Protein AF-A0ABD0QU43-F1 (afdb_monomer_lite)

Organism: Cirrhinus mrigala (NCBI:txid683832)

Structure (mmCIF, N/CA/C/O backbone):
data_AF-A0ABD0QU43-F1
#
_entry.id   AF-A0ABD0QU43-F1
#
loop_
_atom_site.group_PDB
_atom_site.id
_atom_site.type_symbol
_atom_site.label_atom_id
_atom_site.label_alt_id
_atom_site.label_comp_id
_atom_site.label_asym_id
_atom_site.label_entity_id
_atom_site.label_seq_id
_atom_site.pdbx_PDB_ins_code
_atom_site.Cartn_x
_atom_site.Cartn_y
_atom_site.Cartn_z
_atom_site.occupancy
_atom_site.B_iso_or_equiv
_atom_site.auth_seq_id
_atom_site.auth_comp_id
_atom_site.auth_asym_id
_atom_site.auth_atom_id
_atom_site.pdbx_PDB_model_num
ATOM 1 N N . ALA A 1 1 ? 4.589 1.533 25.088 1.00 52.41 1 ALA A N 1
ATOM 2 C CA . ALA A 1 1 ? 3.912 0.408 25.782 1.00 52.41 1 ALA A CA 1
ATOM 3 C C . ALA A 1 1 ? 2.382 0.558 25.813 1.00 52.41 1 ALA A C 1
ATOM 5 O O . ALA A 1 1 ? 1.705 -0.361 25.374 1.00 52.41 1 ALA A O 1
ATOM 6 N N . LEU A 1 2 ? 1.832 1.706 26.246 1.00 56.59 2 LEU A N 1
ATOM 7 C CA . LEU A 1 2 ? 0.377 1.936 26.356 1.00 56.59 2 LEU A CA 1
ATOM 8 C C . LEU A 1 2 ? -0.381 1.777 25.020 1.00 56.59 2 LEU A C 1
ATOM 10 O O . LEU A 1 2 ? -1.366 1.049 24.955 1.00 56.59 2 LEU A O 1
ATOM 14 N N . PHE A 1 3 ? 0.142 2.362 23.934 1.00 60.62 3 PHE A N 1
ATOM 15 C CA . PHE A 1 3 ? -0.444 2.233 22.593 1.00 60.62 3 PHE A CA 1
ATOM 16 C C . PHE A 1 3 ? -0.511 0.780 22.106 1.00 60.62 3 PHE A C 1
ATOM 18 O O . PHE A 1 3 ? -1.534 0.362 21.586 1.00 60.62 3 PHE A O 1
ATOM 25 N N . GLY A 1 4 ? 0.527 -0.033 22.326 1.00 60.28 4 GLY A N 1
ATOM 26 C CA . GLY A 1 4 ? 0.509 -1.445 21.922 1.00 60.28 4 GLY A CA 1
ATOM 27 C C . GLY A 1 4 ? -0.577 -2.261 22.636 1.00 60.28 4 GLY A C 1
ATOM 28 O O . GLY A 1 4 ? -1.244 -3.082 22.008 1.00 60.28 4 GLY A O 1
ATOM 29 N N . CYS A 1 5 ? -0.800 -2.001 23.929 1.00 63.34 5 CYS A N 1
ATOM 30 C CA . CYS A 1 5 ? -1.821 -2.689 24.724 1.00 63.34 5 CYS A CA 1
ATOM 31 C C . CYS A 1 5 ? -3.254 -2.277 24.357 1.00 63.34 5 CYS A C 1
ATOM 33 O O . CYS A 1 5 ? -4.158 -3.098 24.474 1.00 63.34 5 CYS A O 1
ATOM 35 N N . VAL A 1 6 ? -3.456 -1.038 23.900 1.00 75.75 6 VAL A N 1
ATOM 36 C CA . VAL A 1 6 ? -4.772 -0.500 23.513 1.00 75.75 6 VAL A CA 1
ATOM 37 C C . VAL A 1 6 ? -5.094 -0.791 22.045 1.00 75.75 6 VAL A C 1
ATOM 39 O O . VAL A 1 6 ? -6.196 -1.224 21.719 1.00 75.75 6 VAL A O 1
ATOM 42 N N . LEU A 1 7 ? -4.121 -0.634 21.147 1.00 74.75 7 LEU A N 1
ATOM 43 C CA . LEU A 1 7 ? -4.324 -0.829 19.711 1.00 74.75 7 LEU A CA 1
ATOM 44 C C . LEU A 1 7 ? -4.526 -2.296 19.343 1.00 74.75 7 LEU A C 1
ATOM 46 O O . LEU A 1 7 ? -5.283 -2.597 18.428 1.00 74.75 7 LEU A O 1
ATOM 50 N N . LYS A 1 8 ? -3.883 -3.232 20.048 1.00 75.81 8 LYS A N 1
ATOM 51 C CA . LYS A 1 8 ? -4.029 -4.662 19.754 1.00 75.81 8 LYS A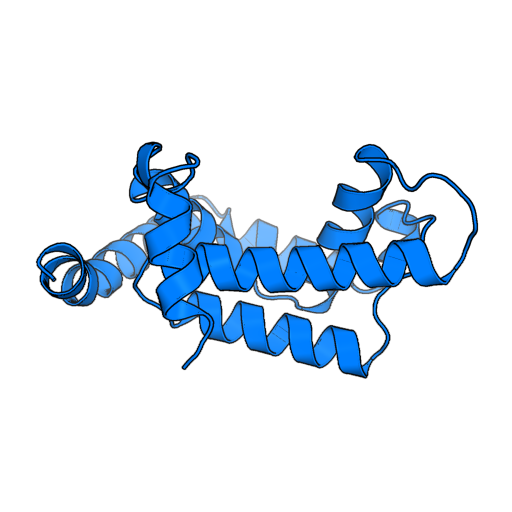 CA 1
ATOM 52 C C . LYS A 1 8 ? -5.484 -5.163 19.873 1.00 75.81 8 LYS A C 1
ATOM 54 O O . LYS A 1 8 ? -5.929 -5.807 18.923 1.00 75.81 8 LYS A O 1
ATOM 59 N N . PRO A 1 9 ? -6.240 -4.888 20.957 1.00 80.38 9 PRO A N 1
ATOM 60 C CA . PRO A 1 9 ? -7.658 -5.247 21.027 1.00 80.38 9 PRO A CA 1
ATOM 61 C C . PRO A 1 9 ? -8.544 -4.376 20.123 1.00 80.38 9 PRO A C 1
ATOM 63 O O . PRO A 1 9 ? -9.457 -4.907 19.494 1.00 80.38 9 PRO A O 1
ATOM 66 N N . LEU A 1 10 ? -8.263 -3.072 19.997 1.00 83.50 10 LEU A N 1
ATOM 67 C CA . LEU A 1 10 ? -9.082 -2.169 19.176 1.00 83.50 10 LEU A CA 1
ATOM 68 C C . LEU A 1 10 ? -8.953 -2.426 17.676 1.00 83.50 10 LEU A C 1
ATOM 70 O O . LEU A 1 10 ? -9.931 -2.252 16.953 1.00 83.50 10 LEU A O 1
ATOM 74 N N . LYS A 1 11 ? -7.790 -2.883 17.197 1.00 84.38 11 LYS A N 1
ATOM 75 C CA . LYS A 1 11 ? -7.554 -3.140 15.772 1.00 84.38 11 LYS A CA 1
ATOM 76 C C . LYS A 1 11 ? -8.629 -4.041 15.176 1.00 84.38 11 LYS A C 1
ATOM 78 O O . LYS A 1 11 ? -9.098 -3.760 14.082 1.00 84.38 11 LYS A O 1
ATOM 83 N N . ILE A 1 12 ? -9.010 -5.112 15.873 1.00 86.81 12 ILE A N 1
ATOM 84 C CA . ILE A 1 12 ? -9.999 -6.066 15.354 1.00 86.81 12 ILE A CA 1
ATOM 85 C C . ILE A 1 12 ? -11.341 -5.365 15.131 1.00 86.81 12 ILE A C 1
ATOM 87 O O . ILE A 1 12 ? -11.937 -5.520 14.068 1.00 86.81 12 ILE A O 1
ATOM 91 N N . GLN A 1 13 ? -11.787 -4.561 16.098 1.00 89.25 13 GLN A N 1
ATOM 92 C CA . GLN A 1 13 ? -13.052 -3.835 15.991 1.00 89.25 13 GLN A CA 1
ATOM 93 C C . GLN A 1 13 ? -12.993 -2.742 14.923 1.00 89.25 13 GLN A C 1
ATOM 95 O O . GLN A 1 13 ? -13.902 -2.646 14.106 1.00 89.25 13 GLN A O 1
ATOM 100 N N . LEU A 1 14 ? -11.907 -1.965 14.875 1.00 89.56 14 LEU A N 1
ATOM 101 C CA . LEU A 1 14 ? -11.694 -0.955 13.836 1.00 89.56 14 LEU A CA 1
ATOM 102 C C . LEU A 1 14 ? -11.704 -1.588 12.444 1.00 89.56 14 LEU A C 1
ATOM 104 O O . LEU A 1 14 ? -12.396 -1.110 11.553 1.00 89.56 14 LEU A O 1
ATOM 108 N N . GLN A 1 15 ? -11.006 -2.710 12.273 1.00 90.12 15 GLN A N 1
ATOM 109 C CA . GLN A 1 15 ? -10.953 -3.432 11.010 1.00 90.12 15 GLN A CA 1
ATOM 110 C C . GLN A 1 15 ? -12.331 -3.966 10.601 1.00 90.12 15 GLN A C 1
ATOM 112 O O . GLN A 1 15 ? -12.702 -3.841 9.439 1.00 90.12 15 GLN A O 1
ATOM 117 N N . GLN A 1 16 ? -13.110 -4.529 11.528 1.00 91.81 16 GLN A N 1
ATOM 118 C CA . GLN A 1 16 ? -14.481 -4.975 11.247 1.00 91.81 16 GLN A CA 1
ATOM 119 C C . GLN A 1 16 ? -15.382 -3.813 10.817 1.00 91.81 16 GLN A C 1
ATOM 121 O O . GLN A 1 16 ? -16.113 -3.940 9.835 1.00 91.81 16 GLN A O 1
ATOM 126 N N . THR A 1 17 ? -15.295 -2.679 11.512 1.00 93.75 17 THR A N 1
ATOM 127 C CA . THR A 1 17 ? -16.051 -1.469 11.176 1.00 93.75 17 THR A CA 1
ATOM 128 C C . THR A 1 17 ? -15.670 -0.947 9.794 1.00 93.75 17 THR A C 1
ATOM 130 O O . THR A 1 17 ? -16.555 -0.747 8.966 1.00 93.75 17 THR A O 1
ATOM 133 N N . LEU A 1 18 ? -14.373 -0.802 9.502 1.00 94.12 18 LEU A N 1
ATOM 134 C CA . LEU A 1 18 ? -13.885 -0.351 8.195 1.00 94.12 18 LEU A CA 1
ATOM 135 C C . LEU A 1 18 ? -14.305 -1.308 7.071 1.00 94.12 18 LEU A C 1
ATOM 137 O O . LEU A 1 18 ? -14.811 -0.864 6.045 1.00 94.12 18 LEU A O 1
ATOM 141 N N . ILE A 1 19 ? -14.190 -2.627 7.272 1.00 95.31 19 ILE A N 1
ATOM 142 C CA . ILE A 1 19 ? -14.679 -3.616 6.297 1.00 95.31 19 ILE A CA 1
ATOM 143 C C . ILE A 1 19 ? -16.176 -3.422 6.046 1.00 95.31 19 ILE A C 1
ATOM 145 O O . ILE A 1 19 ? -16.596 -3.412 4.891 1.00 95.31 19 ILE A O 1
ATOM 149 N N . SER A 1 20 ? -16.982 -3.268 7.098 1.00 96.56 20 SER A N 1
ATOM 150 C CA . SER A 1 20 ? -18.431 -3.092 6.961 1.00 96.56 20 SER A CA 1
ATOM 151 C C . SER A 1 20 ? -18.776 -1.822 6.185 1.00 96.56 20 SER A C 1
ATOM 153 O O . SER A 1 20 ? -19.590 -1.882 5.265 1.00 96.56 20 SER A O 1
ATOM 155 N N . LEU A 1 21 ? -18.143 -0.695 6.524 1.00 96.31 21 LEU A N 1
ATOM 156 C CA . LEU A 1 21 ? -18.349 0.588 5.850 1.00 96.31 21 LEU A CA 1
ATOM 157 C C . LEU A 1 21 ? -17.974 0.496 4.367 1.00 96.31 21 LEU A C 1
ATOM 159 O O . LEU A 1 21 ? -18.792 0.831 3.511 1.00 96.31 21 LEU A O 1
ATOM 163 N N . HIS A 1 22 ? -16.795 -0.051 4.057 1.00 96.69 22 HIS A N 1
ATOM 164 C CA . HIS A 1 22 ? -16.304 -0.116 2.677 1.00 96.69 22 HIS A CA 1
ATOM 165 C C . HIS A 1 22 ? -16.921 -1.227 1.823 1.00 96.69 22 HIS A C 1
ATOM 167 O O . HIS A 1 22 ? -16.813 -1.237 0.594 1.00 96.69 22 HIS A O 1
ATOM 173 N N . THR A 1 23 ? -17.565 -2.197 2.468 1.00 95.81 23 THR A N 1
ATOM 174 C CA . THR A 1 23 ? -18.427 -3.158 1.775 1.00 95.81 23 THR A CA 1
ATOM 175 C C . THR A 1 23 ? -19.763 -2.504 1.433 1.00 95.81 23 THR A C 1
ATOM 177 O O . THR A 1 23 ? -20.273 -2.704 0.335 1.00 95.81 23 THR A O 1
ATOM 180 N N . GLN A 1 24 ? -20.316 -1.693 2.341 1.00 97.38 24 GLN A N 1
ATOM 181 C CA . GLN A 1 24 ? -21.593 -1.009 2.140 1.00 97.38 24 GLN A CA 1
ATOM 182 C C . GLN A 1 24 ? -21.518 0.092 1.073 1.00 97.38 24 GLN A C 1
ATOM 184 O O . GLN A 1 24 ? -22.438 0.215 0.267 1.00 97.38 24 GLN A O 1
ATOM 189 N N . ASP A 1 25 ? -20.443 0.882 1.046 1.00 96.81 25 ASP A N 1
ATOM 190 C CA . ASP A 1 25 ? -20.243 1.951 0.053 1.00 96.81 25 ASP A CA 1
ATOM 191 C C . ASP A 1 25 ? -19.701 1.436 -1.307 1.00 96.81 25 ASP A C 1
ATOM 193 O O . ASP A 1 25 ? -19.627 2.177 -2.296 1.00 96.81 25 ASP A O 1
ATOM 197 N N . GLY A 1 26 ? -19.327 0.152 -1.365 1.00 97.06 26 GLY A N 1
ATOM 198 C CA . GLY A 1 26 ? -18.764 -0.525 -2.531 1.00 97.06 26 GLY A CA 1
ATOM 199 C C . GLY A 1 26 ? -17.304 -0.177 -2.848 1.00 97.06 26 GLY A C 1
ATOM 200 O O . GLY A 1 26 ? -16.786 -0.642 -3.865 1.00 97.06 26 GLY A O 1
ATOM 201 N N . SER A 1 27 ? -16.619 0.615 -2.026 1.00 96.62 27 SER A N 1
ATOM 202 C CA . SER A 1 27 ? -15.222 1.021 -2.220 1.00 96.62 27 SER A CA 1
ATOM 203 C C . SER A 1 27 ? -14.279 -0.179 -2.208 1.00 96.62 27 SER A C 1
ATOM 205 O O . SER A 1 27 ? -13.410 -0.282 -3.076 1.00 96.62 27 SER A O 1
ATOM 207 N N . LEU A 1 28 ? -14.493 -1.138 -1.297 1.00 96.25 28 LEU A N 1
ATOM 208 C CA . LEU A 1 28 ? -13.669 -2.349 -1.211 1.00 96.25 28 LEU A CA 1
ATOM 209 C C . LEU A 1 28 ? -13.824 -3.239 -2.456 1.00 96.25 28 LEU A C 1
ATOM 211 O O . LEU A 1 28 ? -12.849 -3.816 -2.941 1.00 96.25 28 LEU A O 1
ATOM 215 N N . GLN A 1 29 ? -15.036 -3.319 -3.007 1.00 97.12 29 GLN A N 1
ATOM 216 C CA . GLN A 1 29 ? -15.290 -4.054 -4.246 1.00 97.12 29 GLN A CA 1
ATOM 217 C C . GLN A 1 29 ? -14.629 -3.352 -5.438 1.00 97.12 29 GLN A C 1
ATOM 219 O O . GLN A 1 29 ? -13.872 -3.977 -6.175 1.00 97.12 29 GLN A O 1
ATOM 224 N N . LYS A 1 30 ? -14.817 -2.033 -5.570 1.00 97.81 30 LYS A N 1
ATOM 225 C CA . LYS A 1 30 ? -14.216 -1.230 -6.648 1.00 97.81 30 LYS A CA 1
ATOM 226 C C . LYS A 1 30 ? -12.696 -1.349 -6.683 1.00 97.81 30 LYS A C 1
ATOM 228 O O . LYS A 1 30 ? -12.135 -1.513 -7.765 1.00 97.81 30 LYS A O 1
ATOM 233 N N . ILE A 1 31 ? -12.023 -1.273 -5.531 1.00 96.38 31 ILE A N 1
ATOM 234 C CA . ILE A 1 31 ? -10.561 -1.411 -5.486 1.00 96.38 31 ILE A CA 1
ATOM 235 C C . ILE A 1 31 ? -10.124 -2.843 -5.816 1.00 96.38 31 ILE A C 1
ATOM 237 O O . ILE A 1 31 ? -9.143 -3.019 -6.531 1.00 96.38 31 ILE A O 1
ATOM 241 N N . THR A 1 32 ? -10.876 -3.858 -5.381 1.00 97.44 32 THR A N 1
ATOM 242 C CA . THR A 1 32 ? -10.612 -5.263 -5.734 1.00 97.44 32 THR A CA 1
ATOM 243 C C . THR A 1 32 ? -10.699 -5.482 -7.245 1.00 97.44 32 THR A C 1
ATOM 245 O O . THR A 1 32 ? -9.768 -6.021 -7.844 1.00 97.44 32 THR A O 1
ATOM 248 N N . ASP A 1 33 ? -11.770 -4.997 -7.873 1.00 97.50 33 ASP A N 1
ATOM 249 C CA . ASP A 1 33 ? -11.981 -5.123 -9.317 1.00 97.50 33 ASP A CA 1
ATOM 250 C C . ASP A 1 33 ? -10.939 -4.331 -10.108 1.00 97.50 33 ASP A C 1
ATOM 252 O O . ASP A 1 33 ? -10.408 -4.820 -11.103 1.00 97.50 33 ASP A O 1
ATOM 256 N N . SER A 1 34 ? -10.590 -3.131 -9.638 1.00 95.50 34 SER A N 1
ATOM 257 C CA . SER A 1 34 ? -9.577 -2.286 -10.278 1.00 95.50 34 SER A CA 1
ATOM 258 C C . SER A 1 34 ? -8.192 -2.929 -10.231 1.00 95.50 34 SER A C 1
ATOM 260 O O . SER A 1 34 ? -7.508 -2.970 -11.252 1.00 95.50 34 SER A O 1
ATOM 262 N N . LEU A 1 35 ? -7.778 -3.469 -9.079 1.00 96.69 35 LEU A N 1
ATOM 263 C CA . LEU A 1 35 ? -6.483 -4.142 -8.946 1.00 96.69 35 LEU A CA 1
ATOM 264 C C . LEU A 1 35 ? -6.393 -5.359 -9.869 1.00 96.69 35 LEU A C 1
ATOM 266 O O . LEU A 1 35 ? -5.383 -5.510 -10.549 1.00 96.69 35 LEU A O 1
ATOM 270 N N . LEU A 1 36 ? -7.449 -6.176 -9.942 1.00 96.38 36 LEU A N 1
ATOM 271 C CA . LEU A 1 36 ? -7.525 -7.325 -10.850 1.00 96.38 36 LEU A CA 1
ATOM 272 C C . LEU A 1 36 ? -7.492 -6.901 -12.323 1.00 96.38 36 LEU A C 1
ATOM 274 O O . LEU A 1 36 ? -6.704 -7.431 -13.105 1.00 96.38 36 LEU A O 1
ATOM 278 N N . ALA A 1 37 ? -8.312 -5.922 -12.706 1.00 95.56 37 ALA A N 1
ATOM 279 C CA . ALA A 1 37 ? -8.425 -5.480 -14.092 1.00 95.56 37 ALA A CA 1
ATOM 280 C C . ALA A 1 37 ? -7.122 -4.874 -14.629 1.00 95.56 37 ALA A C 1
ATOM 282 O O . ALA A 1 37 ? -6.863 -4.968 -15.829 1.00 95.56 37 ALA A O 1
ATOM 283 N N . TYR A 1 38 ? -6.313 -4.244 -13.772 1.00 94.94 38 TYR A N 1
ATOM 284 C CA . TYR A 1 38 ? -5.063 -3.585 -14.155 1.00 94.94 38 TYR A CA 1
ATOM 285 C C . TYR A 1 38 ? -3.837 -4.502 -14.158 1.00 94.94 38 TYR A C 1
ATOM 287 O O . TYR A 1 38 ? -2.783 -4.037 -14.583 1.00 94.94 38 TYR A O 1
ATOM 295 N N . GLN A 1 39 ? -3.928 -5.767 -13.722 1.00 93.69 39 GLN A N 1
ATOM 296 C CA . GLN A 1 39 ? -2.752 -6.652 -13.668 1.00 93.69 39 GLN A CA 1
ATOM 297 C C . GLN A 1 39 ? -2.143 -6.895 -15.053 1.00 93.69 39 GLN A C 1
ATOM 299 O O . GLN A 1 39 ? -0.920 -6.860 -15.206 1.00 93.69 39 GLN A O 1
ATOM 304 N N . GLU A 1 40 ? -2.993 -7.115 -16.057 1.00 93.81 40 GLU A N 1
ATOM 305 C CA . GLU A 1 40 ? -2.574 -7.278 -17.447 1.00 93.81 40 GLU A CA 1
ATOM 306 C C . GLU A 1 40 ? -2.319 -5.909 -18.097 1.00 93.81 40 GLU A C 1
ATOM 308 O O . GLU A 1 40 ? -3.177 -5.022 -18.086 1.00 93.81 40 GLU A O 1
ATOM 313 N N . GLY A 1 41 ? -1.119 -5.724 -18.655 1.00 93.06 41 GLY A N 1
ATOM 314 C CA . GLY A 1 41 ? -0.694 -4.444 -19.236 1.00 93.06 41 GLY A CA 1
ATOM 315 C C . GLY A 1 41 ? -0.489 -3.330 -18.201 1.00 93.06 41 GLY A C 1
ATOM 316 O O . GLY A 1 41 ? -0.649 -2.149 -18.510 1.00 93.06 41 GLY A O 1
ATOM 317 N N . ALA A 1 42 ? -0.198 -3.689 -16.943 1.00 94.56 42 ALA A N 1
ATOM 318 C CA . ALA A 1 42 ? -0.045 -2.730 -15.849 1.00 94.56 42 ALA A CA 1
ATOM 319 C C . ALA A 1 42 ? 1.027 -1.664 -16.134 1.00 94.56 42 ALA A C 1
ATOM 321 O O . ALA A 1 42 ? 0.845 -0.506 -15.765 1.00 94.56 42 ALA A O 1
ATOM 322 N N . LEU A 1 43 ? 2.134 -2.044 -16.783 1.00 94.44 43 LEU A N 1
ATOM 323 C CA . LEU A 1 43 ? 3.241 -1.135 -17.096 1.00 94.44 43 LEU A CA 1
ATOM 324 C C . LEU A 1 43 ? 2.786 -0.007 -18.023 1.00 94.44 43 LEU A C 1
ATOM 326 O O . LEU A 1 43 ? 3.033 1.165 -17.743 1.00 94.44 43 LEU A O 1
ATOM 330 N N . GLU A 1 44 ? 2.072 -0.353 -19.091 1.00 94.81 44 GLU A N 1
ATOM 331 C CA . GLU A 1 44 ? 1.570 0.592 -20.082 1.00 94.81 44 GLU A CA 1
ATOM 332 C C . GLU A 1 44 ? 0.448 1.451 -19.500 1.00 94.81 44 GLU A C 1
ATOM 334 O O . GLU A 1 44 ? 0.460 2.674 -19.644 1.00 94.81 44 GLU A O 1
ATOM 339 N N . ARG A 1 45 ? -0.505 0.829 -18.795 1.00 95.00 45 ARG A N 1
ATOM 340 C CA . ARG A 1 45 ? -1.672 1.517 -18.216 1.00 95.00 45 ARG A CA 1
ATOM 341 C C . ARG A 1 45 ? -1.305 2.506 -17.117 1.00 95.00 45 ARG A C 1
ATOM 343 O O . ARG A 1 45 ? -1.994 3.509 -16.959 1.00 95.00 45 ARG A O 1
ATOM 350 N N . LEU A 1 46 ? -0.246 2.221 -16.362 1.00 94.31 46 LEU A N 1
ATOM 351 C CA . LEU A 1 46 ? 0.278 3.110 -15.324 1.00 94.31 46 LEU A CA 1
ATOM 352 C C . LEU A 1 46 ? 1.391 4.026 -15.844 1.00 94.31 46 LEU A C 1
ATOM 354 O O . LEU A 1 46 ? 1.935 4.800 -15.064 1.00 94.31 46 LEU A O 1
ATOM 358 N N . ALA A 1 47 ? 1.722 3.957 -17.138 1.00 93.38 47 ALA A N 1
ATOM 359 C CA . ALA A 1 47 ? 2.779 4.740 -17.772 1.00 93.38 47 ALA A CA 1
ATOM 360 C C . ALA A 1 47 ? 4.144 4.626 -17.059 1.00 93.38 47 ALA A C 1
ATOM 362 O O . ALA A 1 47 ? 4.854 5.619 -16.898 1.00 93.38 47 ALA A O 1
ATOM 363 N N . VAL A 1 48 ? 4.529 3.415 -16.642 1.00 92.44 48 VAL A N 1
ATOM 364 C CA . VAL A 1 48 ? 5.822 3.163 -15.988 1.00 92.44 48 VAL A CA 1
ATOM 365 C C . VAL A 1 48 ? 6.947 3.234 -17.021 1.00 92.44 48 VAL A C 1
ATOM 367 O O . VAL A 1 48 ? 6.985 2.446 -17.963 1.00 92.44 48 VAL A O 1
ATOM 370 N N . ARG A 1 49 ? 7.877 4.179 -16.841 1.00 89.06 49 ARG A N 1
ATOM 371 C CA . ARG A 1 49 ? 9.009 4.431 -17.763 1.00 89.06 49 ARG A CA 1
ATOM 372 C C . ARG A 1 49 ? 10.379 4.073 -17.187 1.00 89.06 49 ARG A C 1
ATOM 374 O O . ARG A 1 49 ? 11.389 4.222 -17.863 1.00 89.06 49 ARG A O 1
ATOM 381 N N . VAL A 1 50 ? 10.399 3.611 -15.944 1.00 89.38 50 VAL A N 1
ATOM 382 C CA . VAL A 1 50 ? 11.597 3.334 -15.150 1.00 89.38 50 VAL A CA 1
ATOM 383 C C . VAL A 1 50 ? 11.756 1.838 -14.900 1.00 89.38 50 VAL A C 1
ATOM 385 O O . VAL A 1 50 ? 10.839 1.048 -15.138 1.00 89.38 50 VAL A O 1
ATOM 388 N N . GLY A 1 51 ? 12.923 1.441 -14.389 1.00 90.19 51 GLY A N 1
ATOM 389 C CA . GLY A 1 51 ? 13.150 0.069 -13.947 1.00 90.19 51 GLY A CA 1
ATOM 390 C C . GLY A 1 51 ? 12.146 -0.374 -12.879 1.00 90.19 51 GLY A C 1
ATOM 391 O O . GLY A 1 51 ? 11.832 0.371 -11.950 1.00 90.19 51 GLY A O 1
ATOM 392 N N . VAL A 1 52 ? 11.659 -1.610 -13.001 1.00 93.88 52 VAL A N 1
ATOM 393 C CA . VAL A 1 52 ? 10.725 -2.229 -12.049 1.00 93.88 52 VAL A CA 1
ATOM 394 C C . VAL A 1 52 ? 11.374 -3.378 -11.287 1.00 93.88 52 VAL A C 1
ATOM 396 O O . VAL A 1 52 ? 12.452 -3.859 -11.639 1.00 93.88 52 VAL A O 1
ATOM 399 N N . LEU A 1 53 ? 10.709 -3.822 -10.218 1.00 95.25 53 LEU A N 1
ATOM 400 C CA . LEU A 1 53 ? 11.144 -4.986 -9.454 1.00 95.25 53 LEU A CA 1
ATOM 401 C C . LEU A 1 53 ? 11.159 -6.243 -10.333 1.00 95.25 53 LEU A C 1
ATOM 403 O O . LEU A 1 53 ? 10.214 -6.516 -11.073 1.00 95.25 53 LEU A O 1
ATOM 407 N N . ASP A 1 54 ? 12.216 -7.039 -10.181 1.00 95.00 54 ASP A N 1
ATOM 408 C CA . ASP A 1 54 ? 12.263 -8.404 -10.692 1.00 95.00 54 ASP A CA 1
ATOM 409 C C . ASP A 1 54 ? 11.261 -9.303 -9.945 1.00 95.00 54 ASP A C 1
ATOM 411 O O . ASP A 1 54 ? 10.718 -8.927 -8.903 1.00 95.00 54 ASP A O 1
ATOM 415 N N . ALA A 1 55 ? 11.035 -10.525 -10.440 1.00 95.62 55 ALA A N 1
ATOM 416 C CA . ALA A 1 55 ? 10.090 -11.465 -9.826 1.00 95.62 55 ALA A CA 1
ATOM 417 C C . ALA A 1 55 ? 10.363 -11.674 -8.322 1.00 95.62 55 ALA A C 1
ATOM 419 O O . ALA A 1 55 ? 9.460 -11.582 -7.493 1.00 95.62 55 ALA A O 1
ATOM 420 N N . ARG A 1 56 ? 11.638 -11.837 -7.942 1.00 96.75 56 ARG A N 1
ATOM 421 C CA . ARG A 1 56 ? 12.035 -11.993 -6.534 1.00 96.75 56 ARG A CA 1
ATOM 422 C C . ARG A 1 56 ? 11.777 -10.726 -5.714 1.00 96.75 56 ARG A C 1
AT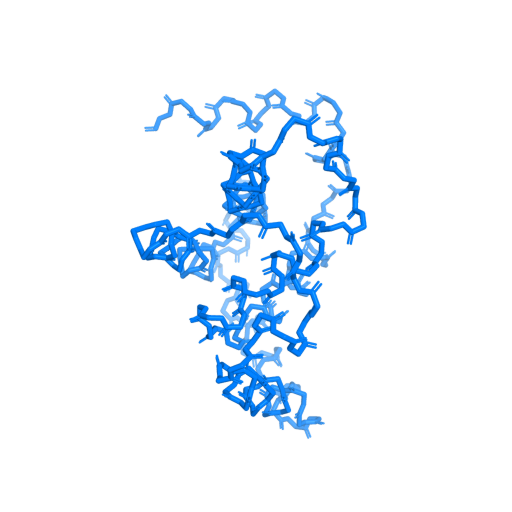OM 424 O O . ARG A 1 56 ? 11.452 -10.809 -4.531 1.00 96.75 56 ARG A O 1
ATOM 431 N N . GLY A 1 57 ? 11.981 -9.548 -6.295 1.00 97.44 57 GLY A N 1
ATOM 432 C CA . GLY A 1 57 ? 11.654 -8.259 -5.696 1.00 97.44 57 GLY A CA 1
ATOM 433 C C . GLY A 1 57 ? 10.160 -8.108 -5.457 1.00 97.44 57 GLY A C 1
ATOM 434 O O . GLY A 1 57 ? 9.774 -7.695 -4.362 1.00 97.44 57 GLY A O 1
ATOM 435 N N . MET A 1 58 ? 9.343 -8.512 -6.428 1.00 98.12 58 MET A N 1
ATOM 436 C CA . MET A 1 58 ? 7.884 -8.521 -6.340 1.00 98.12 58 MET A CA 1
ATOM 437 C C . MET A 1 58 ? 7.398 -9.409 -5.190 1.00 98.12 58 MET A C 1
ATOM 439 O O . MET A 1 58 ? 6.643 -8.946 -4.336 1.00 98.12 58 MET A O 1
ATOM 443 N N . ASP A 1 59 ? 7.912 -10.638 -5.089 1.00 98.31 59 ASP A N 1
ATOM 444 C CA . ASP A 1 59 ? 7.570 -11.567 -4.003 1.00 98.31 59 ASP A CA 1
ATOM 445 C C . ASP A 1 59 ? 7.923 -10.989 -2.628 1.00 98.31 59 ASP A C 1
ATOM 447 O O . ASP A 1 59 ? 7.129 -11.039 -1.683 1.00 98.31 59 ASP A O 1
ATOM 451 N N . ARG A 1 60 ? 9.104 -10.366 -2.508 1.00 98.31 60 ARG A N 1
ATOM 452 C CA . ARG A 1 60 ? 9.525 -9.689 -1.272 1.00 98.31 60 ARG A CA 1
ATOM 453 C C . ARG A 1 60 ? 8.646 -8.487 -0.938 1.00 98.31 60 ARG A C 1
ATOM 455 O O . ARG A 1 60 ? 8.420 -8.236 0.245 1.00 98.31 60 ARG A O 1
ATOM 462 N N . ALA A 1 61 ? 8.199 -7.722 -1.931 1.00 98.31 61 ALA A N 1
ATOM 463 C CA . ALA A 1 61 ? 7.292 -6.597 -1.718 1.00 98.31 61 ALA A CA 1
ATOM 464 C C . ALA A 1 61 ? 5.928 -7.095 -1.225 1.00 98.31 61 ALA A C 1
ATOM 466 O O . ALA A 1 61 ? 5.449 -6.642 -0.183 1.00 98.31 61 ALA A O 1
ATOM 467 N N . LYS A 1 62 ? 5.369 -8.115 -1.884 1.00 98.44 62 LYS A N 1
ATOM 468 C CA . LYS A 1 62 ? 4.109 -8.756 -1.492 1.00 98.44 62 LYS A CA 1
ATOM 469 C C . LYS A 1 62 ? 4.162 -9.314 -0.071 1.00 98.44 62 LYS A C 1
ATOM 471 O O . LYS A 1 62 ? 3.232 -9.103 0.709 1.00 98.44 62 LYS A O 1
ATOM 476 N N . ALA A 1 63 ? 5.264 -9.967 0.299 1.00 98.38 63 ALA A N 1
ATOM 477 C CA . ALA A 1 63 ? 5.467 -10.476 1.653 1.00 98.38 63 ALA A CA 1
ATOM 478 C C . ALA A 1 63 ? 5.462 -9.352 2.705 1.00 98.38 63 ALA A C 1
ATOM 480 O O . ALA A 1 63 ? 4.803 -9.487 3.737 1.00 98.38 63 ALA A O 1
ATOM 481 N N . LYS A 1 64 ? 6.130 -8.218 2.437 1.00 98.31 64 LYS A N 1
ATOM 482 C CA . LYS A 1 64 ? 6.126 -7.056 3.345 1.00 98.31 64 LYS A CA 1
ATOM 483 C C . LYS A 1 64 ? 4.747 -6.421 3.478 1.00 98.31 64 LYS A C 1
ATOM 485 O O . LYS A 1 64 ? 4.342 -6.119 4.593 1.00 98.31 64 LYS A O 1
ATOM 490 N N . LEU A 1 65 ? 4.011 -6.263 2.379 1.00 98.25 65 LEU A N 1
ATOM 491 C CA . LEU A 1 65 ? 2.653 -5.705 2.397 1.00 98.25 65 LEU A CA 1
ATOM 492 C C . LEU A 1 65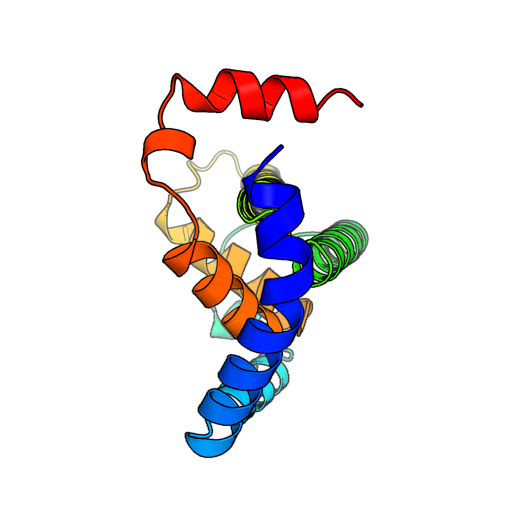 ? 1.667 -6.626 3.132 1.00 98.25 65 LEU A C 1
ATOM 494 O O . LEU A 1 65 ? 0.839 -6.162 3.912 1.00 98.25 65 LEU A O 1
ATOM 498 N N . THR A 1 66 ? 1.816 -7.941 2.975 1.00 98.00 66 THR A N 1
ATOM 499 C CA . THR A 1 66 ? 1.039 -8.930 3.740 1.00 98.00 66 THR A CA 1
ATOM 500 C C . THR A 1 66 ? 1.386 -8.878 5.231 1.00 98.00 66 THR A C 1
ATOM 502 O O . THR A 1 66 ? 0.508 -8.949 6.091 1.00 98.00 66 THR A O 1
ATOM 505 N N . LEU A 1 67 ? 2.669 -8.724 5.573 1.00 97.19 67 LEU A N 1
ATOM 506 C CA . LEU A 1 67 ? 3.092 -8.544 6.962 1.00 97.19 67 LEU A CA 1
ATOM 507 C C . LEU A 1 67 ? 2.543 -7.237 7.547 1.00 97.19 67 LEU A C 1
ATOM 509 O O . LEU A 1 67 ? 2.052 -7.232 8.677 1.00 97.19 67 LEU A O 1
ATOM 513 N N . MET A 1 68 ? 2.559 -6.160 6.759 1.00 96.19 68 MET A N 1
ATOM 514 C CA . MET A 1 68 ? 2.003 -4.861 7.123 1.00 96.19 68 MET A CA 1
ATOM 515 C C . MET A 1 68 ? 0.531 -5.005 7.494 1.00 96.19 68 MET A C 1
ATOM 517 O O . MET A 1 68 ? 0.152 -4.611 8.593 1.00 96.19 68 MET A O 1
ATOM 521 N N . GLN A 1 69 ? -0.274 -5.659 6.654 1.00 94.69 69 GLN A N 1
ATOM 522 C CA . GLN A 1 69 ? -1.685 -5.943 6.931 1.00 94.69 69 GLN A CA 1
ATOM 523 C C . GLN A 1 69 ? -1.889 -6.645 8.285 1.00 94.69 69 GLN A C 1
ATOM 525 O O . GLN A 1 69 ? -2.765 -6.286 9.070 1.00 94.69 69 GLN A O 1
ATOM 530 N N . ARG A 1 70 ? -1.033 -7.611 8.632 1.00 91.88 70 ARG A N 1
ATOM 531 C CA . ARG A 1 70 ? -1.140 -8.368 9.893 1.00 91.88 70 ARG A CA 1
ATOM 532 C C . ARG A 1 70 ? -0.696 -7.564 11.120 1.00 91.88 70 ARG A C 1
ATOM 534 O O . ARG A 1 70 ? -1.273 -7.741 12.193 1.00 91.88 70 ARG A O 1
ATOM 541 N N . GLY A 1 71 ? 0.276 -6.662 10.974 1.00 90.62 71 GLY A N 1
ATOM 542 C CA . GLY A 1 71 ? 0.819 -5.832 12.060 1.00 90.62 71 GLY A CA 1
ATOM 543 C C . GLY A 1 71 ? -0.215 -4.890 12.684 1.00 90.62 71 GLY A C 1
ATOM 544 O O . GLY A 1 71 ? -1.202 -4.551 12.050 1.00 90.62 71 GLY A O 1
ATOM 545 N N . HIS A 1 72 ? -0.028 -4.463 13.932 1.00 89.75 72 HIS A N 1
ATOM 546 C CA . HIS A 1 72 ? -0.980 -3.593 14.653 1.00 89.75 72 HIS A CA 1
ATOM 547 C C . HIS A 1 72 ? -0.408 -2.210 14.980 1.00 89.75 72 HIS A C 1
ATOM 549 O O . HIS A 1 72 ? -1.165 -1.253 15.091 1.00 89.75 72 HIS A O 1
ATOM 555 N N . SER A 1 73 ? 0.914 -2.092 15.088 1.00 89.38 73 SER A N 1
ATOM 556 C CA . SER A 1 73 ? 1.615 -0.817 15.244 1.00 89.38 73 SER A CA 1
ATOM 557 C C . SER A 1 73 ? 1.528 -0.007 13.939 1.00 89.38 73 SER A C 1
ATOM 559 O O . SER A 1 73 ? 2.040 -0.485 12.923 1.00 89.38 73 SER A O 1
ATOM 561 N N . PRO A 1 74 ? 0.912 1.194 13.929 1.00 89.56 74 PRO A N 1
ATOM 562 C CA . PRO A 1 74 ? 0.899 2.085 12.763 1.00 89.56 74 PRO A CA 1
ATOM 563 C C . PRO A 1 74 ? 2.314 2.395 12.272 1.00 89.56 74 PRO A C 1
ATOM 565 O O . PRO A 1 74 ? 2.584 2.407 11.076 1.00 89.56 74 PRO A O 1
ATOM 568 N N . ILE A 1 75 ? 3.248 2.535 13.210 1.00 89.38 75 ILE A N 1
ATOM 569 C CA . ILE A 1 75 ? 4.651 2.800 12.922 1.00 89.38 75 ILE A CA 1
ATOM 570 C C . ILE A 1 75 ? 5.343 1.624 12.234 1.00 89.38 75 ILE A C 1
ATOM 572 O O . ILE A 1 75 ? 6.009 1.814 11.216 1.00 89.38 75 ILE A O 1
ATOM 576 N N . ASP A 1 76 ? 5.153 0.400 12.727 1.00 90.81 76 ASP A N 1
ATOM 577 C CA . ASP A 1 76 ? 5.784 -0.772 12.108 1.00 90.81 76 ASP A CA 1
ATOM 578 C C . ASP A 1 76 ? 5.223 -0.991 10.693 1.00 90.81 76 ASP A C 1
ATOM 580 O O . ASP A 1 76 ? 5.937 -1.419 9.785 1.00 90.81 76 ASP A O 1
ATOM 584 N N . LYS A 1 77 ? 3.946 -0.647 10.482 1.00 93.81 77 LYS A N 1
ATOM 585 C CA . LYS A 1 77 ? 3.323 -0.674 9.160 1.00 93.81 77 LYS A CA 1
ATOM 586 C C . LYS A 1 77 ? 3.955 0.343 8.206 1.00 93.81 77 LYS A C 1
ATOM 588 O O . LYS A 1 77 ? 4.338 -0.038 7.102 1.00 93.81 77 LYS A O 1
ATOM 593 N N . VAL A 1 78 ? 4.142 1.591 8.645 1.00 93.19 78 VAL A N 1
ATOM 594 C CA . VAL A 1 78 ? 4.849 2.625 7.867 1.00 93.19 78 VAL A CA 1
ATOM 595 C C . VAL A 1 78 ? 6.261 2.170 7.515 1.00 93.19 78 VAL A C 1
ATOM 597 O O . VAL A 1 78 ? 6.675 2.306 6.367 1.00 93.19 78 VAL A O 1
ATOM 600 N N . LEU A 1 79 ? 6.993 1.573 8.458 1.00 92.81 79 LEU A N 1
ATOM 601 C CA . LEU A 1 79 ? 8.333 1.043 8.197 1.00 92.81 79 LEU A CA 1
ATOM 602 C C . LEU A 1 79 ? 8.329 -0.027 7.097 1.00 92.81 79 LEU A C 1
ATOM 604 O O . LEU A 1 79 ? 9.176 0.008 6.203 1.00 92.81 79 LEU A O 1
ATOM 608 N N . LEU A 1 80 ? 7.367 -0.952 7.115 1.00 96.50 80 LEU A N 1
ATOM 609 C CA . LEU A 1 80 ? 7.223 -1.967 6.067 1.00 96.50 80 LEU A CA 1
ATOM 610 C C . LEU A 1 80 ? 6.889 -1.347 4.706 1.00 96.50 80 LEU A C 1
ATOM 612 O O . LEU A 1 80 ? 7.484 -1.747 3.702 1.00 96.50 80 LEU A O 1
ATOM 616 N N . LEU A 1 81 ? 6.004 -0.346 4.667 1.00 96.25 81 LEU A N 1
ATOM 617 C CA . LEU A 1 81 ? 5.691 0.397 3.446 1.00 96.25 81 LEU A CA 1
ATOM 618 C C . LEU A 1 81 ? 6.928 1.128 2.907 1.00 96.25 81 LEU A C 1
ATOM 620 O O . LEU A 1 81 ? 7.265 0.984 1.735 1.00 96.25 81 LEU A O 1
ATOM 624 N N . LEU A 1 82 ? 7.677 1.822 3.766 1.00 95.00 82 LEU A N 1
ATOM 625 C CA . LEU A 1 82 ? 8.917 2.510 3.395 1.00 95.00 82 LEU A CA 1
ATOM 626 C C . LEU A 1 82 ? 9.985 1.545 2.864 1.00 95.00 82 LEU A C 1
ATOM 628 O O . LEU A 1 82 ? 10.717 1.886 1.936 1.00 95.00 82 LEU A O 1
ATOM 632 N N . GLN A 1 83 ? 10.073 0.323 3.394 1.00 96.25 83 GLN A N 1
ATOM 633 C CA . GLN A 1 83 ? 10.967 -0.703 2.850 1.00 96.25 83 GLN A CA 1
ATOM 634 C C . GLN A 1 83 ? 10.562 -1.151 1.437 1.00 96.25 83 GLN A C 1
ATOM 636 O O . GLN A 1 83 ? 11.438 -1.458 0.618 1.00 96.25 83 GLN A O 1
ATOM 641 N N . VAL A 1 84 ? 9.261 -1.194 1.132 1.00 97.56 84 VAL A N 1
ATOM 642 C CA . VAL A 1 84 ? 8.768 -1.414 -0.236 1.00 97.56 84 VAL A CA 1
ATOM 643 C C . VAL A 1 84 ? 9.142 -0.221 -1.114 1.00 97.56 84 VAL A C 1
ATOM 645 O O . VAL A 1 84 ? 9.807 -0.426 -2.127 1.00 97.56 84 VAL A O 1
ATOM 648 N N . CYS A 1 85 ? 8.851 1.009 -0.683 1.00 95.38 85 CYS A N 1
ATOM 649 C CA . CYS A 1 85 ? 9.211 2.239 -1.398 1.00 95.38 85 CYS A CA 1
ATOM 650 C C . CYS A 1 85 ? 10.712 2.308 -1.718 1.00 95.38 85 CYS A C 1
ATOM 652 O O . CYS A 1 85 ? 11.095 2.568 -2.854 1.00 95.38 85 CYS A O 1
ATOM 654 N N . LYS A 1 86 ? 11.581 1.984 -0.753 1.00 92.88 86 LYS A N 1
ATOM 655 C CA . LYS A 1 86 ? 13.039 1.928 -0.947 1.00 92.88 86 LYS A CA 1
ATOM 656 C C . LYS A 1 86 ? 13.452 0.880 -1.982 1.00 92.88 86 LYS A C 1
ATOM 658 O O . LYS A 1 86 ? 14.392 1.102 -2.741 1.00 92.88 86 LYS A O 1
ATOM 663 N N . SER A 1 87 ? 12.774 -0.268 -2.004 1.00 95.00 87 SER A N 1
ATOM 664 C CA . SER A 1 87 ? 13.045 -1.326 -2.985 1.00 95.00 87 SER A CA 1
ATOM 665 C C . SER A 1 87 ? 12.648 -0.885 -4.394 1.00 95.00 87 SER A C 1
ATOM 667 O O . SER A 1 87 ? 13.410 -1.112 -5.329 1.00 95.00 87 SER A O 1
ATOM 669 N N . VAL A 1 88 ? 11.496 -0.218 -4.524 1.00 94.62 88 VAL A N 1
ATOM 670 C CA . VAL A 1 88 ? 11.022 0.385 -5.779 1.00 94.62 88 VAL A CA 1
ATOM 671 C C . VAL A 1 88 ? 12.017 1.435 -6.263 1.00 94.62 88 VAL A C 1
ATOM 673 O O . VAL A 1 88 ? 12.541 1.305 -7.361 1.00 94.62 88 VAL A O 1
ATOM 676 N N . TYR A 1 89 ? 12.389 2.386 -5.405 1.00 90.75 89 TYR A N 1
ATOM 677 C CA . TYR A 1 89 ? 13.359 3.432 -5.733 1.00 90.75 89 TYR A CA 1
ATOM 678 C C . TYR A 1 89 ? 14.699 2.864 -6.224 1.00 90.75 89 TYR A C 1
ATOM 680 O O . TYR A 1 89 ? 15.255 3.318 -7.221 1.00 90.75 89 TYR A O 1
ATOM 688 N N . LYS A 1 90 ? 15.204 1.809 -5.567 1.00 90.38 90 LYS A N 1
ATOM 689 C CA . LYS A 1 90 ? 16.431 1.127 -5.999 1.00 90.38 90 LYS A CA 1
ATOM 690 C C . LYS A 1 90 ? 16.287 0.498 -7.388 1.00 90.38 90 LYS A C 1
ATOM 692 O O . LYS A 1 90 ? 17.229 0.572 -8.167 1.00 90.38 90 LYS A O 1
ATOM 697 N N . ALA A 1 91 ? 15.148 -0.123 -7.690 1.00 92.12 91 ALA A N 1
ATOM 698 C CA . ALA A 1 91 ? 14.908 -0.736 -8.996 1.00 92.12 91 ALA A CA 1
ATOM 699 C C . ALA A 1 91 ? 14.794 0.304 -10.120 1.00 92.12 91 ALA A C 1
ATOM 701 O O . ALA A 1 91 ? 15.276 0.070 -11.229 1.00 92.12 91 ALA A O 1
ATOM 702 N N . MET A 1 92 ? 14.237 1.476 -9.810 1.00 89.19 92 MET A N 1
ATOM 703 C CA . MET A 1 92 ? 14.129 2.585 -10.756 1.00 89.19 92 MET A CA 1
ATOM 704 C C . MET A 1 92 ? 15.512 3.092 -11.190 1.00 89.19 92 MET A C 1
ATOM 706 O O . MET A 1 92 ? 15.742 3.278 -12.380 1.00 89.19 92 MET A O 1
ATOM 710 N N . GLY A 1 93 ? 16.454 3.227 -10.248 1.00 77.25 93 GLY A N 1
ATOM 711 C CA . GLY A 1 93 ? 17.819 3.705 -10.515 1.00 77.25 93 GLY A CA 1
ATOM 712 C C . GLY A 1 93 ? 18.800 2.660 -11.064 1.00 77.25 93 GLY A C 1
ATOM 713 O O . GLY A 1 93 ? 19.915 3.008 -11.429 1.00 77.25 93 GLY A O 1
ATOM 714 N N . THR A 1 94 ? 18.432 1.375 -11.137 1.00 60.50 94 THR A N 1
ATOM 715 C CA . THR A 1 94 ? 19.332 0.338 -11.689 1.00 60.50 94 THR A CA 1
ATOM 716 C C . THR A 1 94 ? 19.422 0.316 -13.218 1.00 60.50 94 THR A C 1
ATOM 718 O O . THR A 1 94 ? 20.256 -0.414 -13.744 1.00 60.50 94 THR A O 1
ATOM 721 N N . GLN A 1 95 ? 18.581 1.072 -13.933 1.00 55.38 95 GLN A N 1
ATOM 722 C CA . GLN A 1 95 ? 18.445 0.978 -15.396 1.00 55.38 95 GLN A CA 1
ATOM 723 C C . GLN A 1 95 ? 18.966 2.205 -16.174 1.00 55.38 95 GLN A C 1
ATOM 725 O O . GLN A 1 95 ? 19.102 2.115 -17.391 1.00 55.38 95 GLN A O 1
ATOM 730 N N . SER A 1 96 ? 19.293 3.334 -15.530 1.00 51.34 96 SER A N 1
ATOM 731 C CA . SER A 1 96 ? 19.756 4.538 -16.244 1.00 51.34 96 SER A CA 1
ATOM 732 C C . SER A 1 96 ? 20.470 5.545 -15.338 1.00 51.34 96 SER A C 1
ATOM 734 O O . SER A 1 96 ? 19.988 5.805 -14.241 1.00 51.34 96 SER A O 1
ATOM 736 N N . ASP A 1 97 ? 21.517 6.204 -15.854 1.00 54.50 97 ASP A N 1
ATOM 737 C CA . ASP A 1 97 ? 22.178 7.418 -15.305 1.00 54.50 97 ASP A CA 1
ATOM 738 C C . ASP A 1 97 ? 21.261 8.670 -15.298 1.00 54.50 97 ASP A C 1
ATOM 740 O O . ASP A 1 97 ? 21.719 9.809 -15.242 1.00 54.50 97 ASP A O 1
ATOM 744 N N . GLN A 1 98 ? 19.948 8.478 -15.418 1.00 56.16 98 GLN A N 1
ATOM 745 C CA . GLN A 1 98 ? 18.966 9.550 -15.483 1.00 56.16 98 GLN A CA 1
ATOM 746 C C . GLN A 1 98 ? 18.474 9.873 -14.073 1.00 56.16 98 GLN A C 1
ATOM 748 O O . GLN A 1 98 ? 18.162 8.959 -13.309 1.00 56.16 98 GLN A O 1
ATOM 753 N N . ASP A 1 99 ? 18.387 11.164 -13.742 1.00 62.59 99 ASP A N 1
ATOM 754 C CA . ASP A 1 99 ? 17.806 11.635 -12.485 1.00 62.59 99 ASP A CA 1
ATOM 755 C C . ASP A 1 99 ? 16.345 11.186 -12.398 1.00 62.59 99 ASP A C 1
ATOM 757 O O . ASP A 1 99 ? 15.442 11.778 -12.990 1.00 62.59 99 ASP A O 1
ATOM 761 N N . VAL A 1 100 ? 16.126 10.087 -11.682 1.00 66.12 100 VAL A N 1
ATOM 762 C CA . VAL A 1 100 ? 14.805 9.528 -11.431 1.00 66.12 100 VAL A CA 1
ATOM 763 C C . VAL A 1 100 ? 14.046 10.485 -10.511 1.00 66.12 100 VAL A C 1
ATOM 765 O O . VAL A 1 100 ? 14.407 10.659 -9.344 1.00 66.12 100 VAL A O 1
ATOM 768 N N . GLY A 1 101 ? 13.005 11.122 -11.045 1.00 70.94 101 GLY A N 1
ATOM 769 C CA . GLY A 1 101 ? 12.227 12.135 -10.336 1.00 70.94 101 GLY A CA 1
ATOM 770 C C . GLY A 1 101 ? 11.149 11.550 -9.420 1.00 70.94 101 GLY A C 1
ATOM 771 O O . GLY A 1 101 ? 10.783 10.376 -9.510 1.00 70.94 101 GLY A O 1
ATOM 772 N N . SER A 1 102 ? 10.575 12.397 -8.557 1.00 73.44 102 SER A N 1
ATOM 773 C CA . SER A 1 102 ? 9.382 12.060 -7.758 1.00 73.44 102 SER A CA 1
ATOM 774 C C . SER A 1 102 ? 8.199 11.616 -8.620 1.00 73.44 102 SER A C 1
ATOM 776 O O . SER A 1 102 ? 7.424 10.755 -8.207 1.00 73.44 102 SER A O 1
ATOM 778 N N . GLU A 1 103 ? 8.094 12.171 -9.827 1.00 84.94 103 GLU A N 1
ATOM 779 C CA . GLU A 1 103 ? 6.997 11.923 -10.765 1.00 84.94 103 GLU A CA 1
ATOM 780 C C . GLU A 1 103 ? 6.989 10.485 -11.305 1.00 84.94 103 GLU A C 1
ATOM 782 O O . GLU A 1 103 ? 5.923 9.938 -11.581 1.00 84.94 103 GLU A O 1
ATOM 787 N N . ASP A 1 104 ? 8.153 9.831 -11.380 1.00 90.00 104 ASP A N 1
ATOM 788 C CA . ASP A 1 104 ? 8.270 8.442 -11.845 1.00 90.00 104 ASP A CA 1
ATOM 789 C C . ASP A 1 104 ? 7.995 7.421 -10.732 1.00 90.00 104 ASP A C 1
ATOM 791 O O . ASP A 1 104 ? 7.708 6.246 -10.991 1.00 90.00 104 ASP A O 1
ATOM 795 N N . PHE A 1 105 ? 8.071 7.855 -9.470 1.00 91.69 105 PHE A N 1
ATOM 796 C CA . PHE A 1 105 ? 7.954 6.968 -8.317 1.00 91.69 105 PHE A CA 1
ATOM 797 C C . PHE A 1 105 ? 6.534 6.453 -8.119 1.00 91.69 105 PHE A C 1
ATOM 799 O O . PHE A 1 105 ? 6.341 5.260 -7.876 1.00 91.69 105 PHE A O 1
ATOM 806 N N . LEU A 1 106 ? 5.531 7.325 -8.231 1.00 93.38 106 LEU A N 1
ATOM 807 C CA . LEU A 1 106 ? 4.139 6.931 -8.016 1.00 93.38 106 LEU A CA 1
ATOM 808 C C . LEU A 1 106 ? 3.653 5.893 -9.042 1.00 93.38 106 LEU A C 1
ATOM 810 O O . LEU A 1 106 ? 3.071 4.895 -8.605 1.00 93.38 106 LEU A O 1
ATOM 814 N N . PRO A 1 107 ? 3.926 6.028 -10.355 1.00 95.06 107 PRO A N 1
ATOM 815 C CA . PRO A 1 107 ? 3.689 4.964 -11.330 1.00 95.06 107 PRO A CA 1
ATOM 816 C C . PRO A 1 107 ? 4.350 3.631 -10.960 1.00 95.06 107 PRO A C 1
ATOM 818 O O . PRO A 1 107 ? 3.691 2.588 -10.953 1.00 95.06 107 PRO A O 1
ATOM 821 N N . ALA A 1 108 ? 5.636 3.653 -10.595 1.00 95.38 108 ALA A N 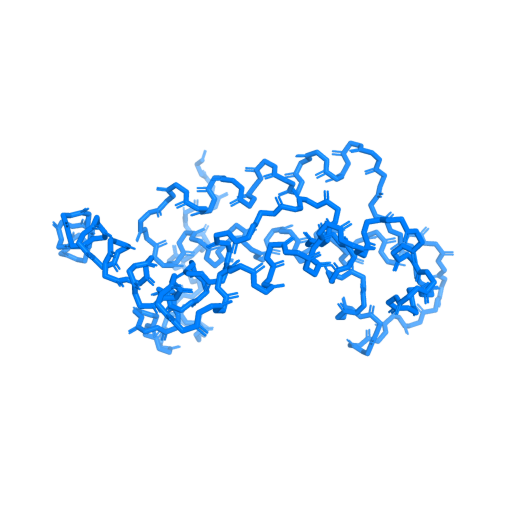1
ATOM 822 C CA . ALA A 1 108 ? 6.388 2.445 -10.260 1.00 95.38 108 ALA A CA 1
ATOM 823 C C . ALA A 1 108 ? 5.869 1.763 -8.981 1.00 95.38 108 ALA A C 1
ATOM 825 O O . ALA A 1 108 ? 5.739 0.537 -8.932 1.00 95.38 108 ALA A O 1
ATOM 826 N N . LEU A 1 109 ? 5.518 2.540 -7.953 1.00 96.62 109 LEU A N 1
ATOM 827 C CA . LEU A 1 109 ? 4.898 2.019 -6.735 1.00 96.62 109 LEU A CA 1
ATOM 828 C C . LEU A 1 109 ? 3.500 1.458 -7.024 1.00 96.62 109 LEU A C 1
ATOM 830 O O . LEU A 1 109 ? 3.180 0.362 -6.565 1.00 96.62 109 LEU A O 1
ATOM 834 N N . SER A 1 110 ? 2.690 2.167 -7.814 1.00 96.31 110 SER A N 1
ATOM 835 C CA . SER A 1 110 ? 1.342 1.728 -8.200 1.00 96.31 110 SER A CA 1
ATOM 836 C C . SER A 1 110 ? 1.381 0.396 -8.939 1.00 96.31 110 SER A C 1
ATOM 838 O O . SER A 1 110 ? 0.573 -0.487 -8.654 1.00 96.31 110 SER A O 1
ATOM 840 N N . TYR A 1 111 ? 2.370 0.203 -9.817 1.00 97.56 111 TYR A N 1
ATOM 841 C CA . TYR A 1 111 ? 2.599 -1.073 -10.489 1.00 97.56 111 TYR A CA 1
ATOM 842 C C . TYR A 1 111 ? 2.829 -2.200 -9.482 1.00 97.56 111 TYR A C 1
ATOM 844 O O . TYR A 1 111 ? 2.171 -3.236 -9.557 1.00 97.56 111 TYR A O 1
ATOM 852 N N . VAL A 1 112 ? 3.689 -1.989 -8.483 1.00 98.06 112 VAL A N 1
ATOM 853 C CA . VAL A 1 112 ? 3.921 -2.988 -7.430 1.00 98.06 112 VAL A CA 1
ATOM 854 C C . VAL A 1 112 ? 2.643 -3.294 -6.648 1.00 98.06 112 VAL A C 1
ATOM 856 O O . VAL A 1 112 ? 2.377 -4.463 -6.371 1.00 98.06 112 VAL A O 1
ATOM 859 N N . LEU A 1 113 ? 1.829 -2.288 -6.316 1.00 97.62 113 LEU A N 1
ATOM 860 C CA . LEU A 1 113 ? 0.565 -2.488 -5.596 1.00 97.62 113 LEU A CA 1
ATOM 861 C C . LEU A 1 113 ? -0.450 -3.298 -6.419 1.00 97.62 113 LEU A C 1
ATOM 863 O O . LEU A 1 113 ? -1.039 -4.244 -5.888 1.00 97.62 113 LEU A O 1
ATOM 867 N N . VAL A 1 114 ? -0.592 -2.992 -7.713 1.00 97.88 114 VAL A N 1
ATOM 868 C CA . VAL A 1 114 ? -1.435 -3.745 -8.661 1.00 97.88 114 VAL A CA 1
ATOM 869 C C . VAL A 1 114 ? -0.975 -5.197 -8.772 1.00 97.88 114 VAL A C 1
ATOM 871 O O . VAL A 1 114 ? -1.783 -6.116 -8.649 1.00 97.88 114 VAL A O 1
ATOM 874 N N . GLN A 1 115 ? 0.327 -5.433 -8.934 1.00 97.38 115 GLN A N 1
ATOM 875 C CA . GLN A 1 115 ? 0.868 -6.790 -9.055 1.00 97.38 115 GLN A CA 1
ATOM 876 C C . GLN A 1 115 ? 0.765 -7.587 -7.746 1.00 97.38 115 GLN A C 1
ATOM 878 O O . GLN A 1 115 ? 0.524 -8.795 -7.763 1.00 97.38 115 GLN A O 1
ATOM 883 N N . CYS A 1 116 ? 0.898 -6.929 -6.590 1.00 97.12 116 CYS A N 1
ATOM 884 C CA . CYS A 1 116 ? 0.698 -7.581 -5.295 1.00 97.12 116 CYS A CA 1
ATOM 885 C C . CYS A 1 116 ? -0.767 -7.980 -5.068 1.00 97.12 116 CYS A C 1
ATOM 887 O O . CYS A 1 116 ? -1.000 -9.021 -4.446 1.00 97.12 116 CYS A O 1
ATOM 889 N N . ASN A 1 117 ? -1.708 -7.180 -5.586 1.00 97.12 117 ASN A N 1
ATOM 890 C CA . ASN A 1 117 ? -3.157 -7.378 -5.530 1.00 97.12 117 ASN A CA 1
ATOM 891 C C . ASN A 1 117 ? -3.663 -7.699 -4.112 1.00 97.12 117 ASN A C 1
ATOM 893 O O . ASN A 1 117 ? -4.156 -8.792 -3.832 1.00 97.12 117 ASN A O 1
ATOM 897 N N . ILE A 1 118 ? -3.482 -6.743 -3.194 1.00 97.06 118 ILE A N 1
ATOM 898 C CA . ILE A 1 118 ? -3.932 -6.834 -1.797 1.00 97.06 118 ILE A CA 1
ATOM 899 C C . ILE A 1 118 ? -4.929 -5.689 -1.537 1.00 97.06 118 ILE A C 1
ATOM 901 O O . ILE A 1 118 ? -4.525 -4.622 -1.071 1.00 97.06 118 ILE A O 1
ATOM 905 N N . PRO A 1 119 ? -6.229 -5.874 -1.828 1.00 95.75 119 PRO A N 1
ATOM 906 C CA . PRO A 1 119 ? -7.240 -4.817 -1.695 1.00 95.75 119 PRO A CA 1
ATOM 907 C C . PRO A 1 119 ? -7.357 -4.243 -0.277 1.00 95.75 119 PRO A C 1
ATOM 909 O O . PRO A 1 119 ? -7.658 -3.067 -0.092 1.00 95.75 119 PRO A O 1
ATOM 912 N N . GLN A 1 120 ? -7.063 -5.056 0.742 1.00 95.12 120 GLN A N 1
ATOM 913 C CA . GLN A 1 120 ? -7.146 -4.653 2.148 1.00 95.12 120 GLN A CA 1
ATOM 914 C C . GLN A 1 120 ? -6.139 -3.559 2.523 1.00 95.12 120 GLN A C 1
ATOM 916 O O . GLN A 1 120 ? -6.295 -2.948 3.574 1.00 95.12 120 GLN A O 1
ATOM 921 N N . LEU A 1 121 ? -5.143 -3.272 1.676 1.00 95.50 121 LEU A N 1
ATOM 922 C CA . LEU A 1 121 ? -4.226 -2.147 1.873 1.00 95.50 121 LEU A CA 1
ATOM 923 C C . LEU A 1 121 ? -4.936 -0.789 1.947 1.00 95.50 121 LEU A C 1
ATOM 925 O O . LEU A 1 121 ? -4.399 0.117 2.583 1.00 95.50 121 LEU A O 1
ATOM 929 N N . LEU A 1 122 ? -6.133 -0.659 1.362 1.00 95.25 122 LEU A N 1
ATOM 930 C CA . LEU A 1 122 ? -6.991 0.515 1.544 1.00 95.25 122 LEU A CA 1
ATOM 931 C C . LEU A 1 122 ? -7.287 0.749 3.036 1.00 95.25 122 LEU A C 1
ATOM 933 O O . LEU A 1 122 ? -6.950 1.793 3.584 1.00 95.25 122 LEU A O 1
ATOM 937 N N . LEU A 1 123 ? -7.794 -0.287 3.709 1.00 95.19 123 LEU A N 1
ATOM 938 C CA . LEU A 1 123 ? -8.178 -0.239 5.123 1.00 95.19 123 LEU A CA 1
ATOM 939 C C . LEU A 1 123 ? -6.965 -0.016 6.033 1.00 95.19 123 LEU A C 1
ATOM 941 O O . LEU A 1 123 ? -7.042 0.661 7.053 1.00 95.19 123 LEU A O 1
ATOM 945 N N . GLU A 1 124 ? -5.820 -0.600 5.670 1.00 94.75 124 GLU A N 1
ATOM 946 C CA . GLU A 1 124 ? -4.579 -0.420 6.426 1.00 94.75 124 GLU A CA 1
ATOM 947 C C . GLU A 1 124 ? -4.025 1.003 6.289 1.00 94.75 124 GLU A C 1
ATOM 949 O O . GLU A 1 124 ? -3.427 1.511 7.236 1.00 94.75 124 GLU A O 1
ATOM 954 N N . THR A 1 125 ? -4.227 1.648 5.136 1.00 93.31 125 THR A N 1
ATOM 955 C CA . THR A 1 125 ? -3.862 3.054 4.916 1.00 93.31 125 THR A CA 1
ATOM 956 C C . THR A 1 125 ? -4.708 3.976 5.786 1.00 93.31 125 THR A C 1
ATOM 958 O O . THR A 1 125 ? -4.146 4.806 6.493 1.00 93.31 125 THR A O 1
ATOM 961 N N . GLU A 1 126 ? -6.026 3.783 5.813 1.00 93.19 126 GLU A N 1
ATOM 962 C CA . GLU A 1 126 ? -6.938 4.545 6.678 1.00 93.19 126 GLU A CA 1
ATOM 963 C C . GLU A 1 126 ? -6.612 4.333 8.159 1.00 93.19 126 GLU A C 1
ATOM 965 O O . GLU A 1 126 ? -6.445 5.294 8.905 1.00 93.19 126 GLU A O 1
ATOM 970 N N . TYR A 1 127 ? -6.398 3.079 8.573 1.00 91.81 127 TYR A N 1
ATOM 971 C CA . TYR A 1 127 ? -5.959 2.752 9.932 1.00 91.81 127 TYR A CA 1
ATOM 972 C C . TYR A 1 127 ? -4.672 3.491 10.319 1.00 91.81 127 TYR A C 1
ATOM 974 O O . TYR A 1 127 ? -4.547 3.978 11.440 1.00 91.81 127 TYR A O 1
ATOM 982 N N . MET A 1 128 ? -3.692 3.560 9.414 1.00 91.06 128 MET A N 1
ATOM 983 C CA . MET A 1 128 ? -2.459 4.305 9.660 1.00 91.06 128 MET A CA 1
ATOM 984 C C . MET A 1 128 ? -2.710 5.813 9.721 1.00 91.06 128 MET A C 1
ATOM 986 O O . MET A 1 128 ? -2.216 6.451 10.641 1.00 91.06 128 MET A O 1
ATOM 990 N N . MET A 1 129 ? -3.470 6.380 8.783 1.00 89.00 129 MET A N 1
ATOM 991 C CA . MET A 1 129 ? -3.741 7.820 8.722 1.00 89.00 129 MET A CA 1
ATOM 992 C C . MET A 1 129 ? -4.458 8.350 9.966 1.00 89.00 129 MET A C 1
ATOM 994 O O . MET A 1 129 ? -4.127 9.436 10.425 1.00 89.00 129 MET A O 1
ATOM 998 N N . GLU A 1 130 ? -5.385 7.577 10.531 1.00 88.50 130 GLU A N 1
ATOM 999 C CA . GLU A 1 130 ?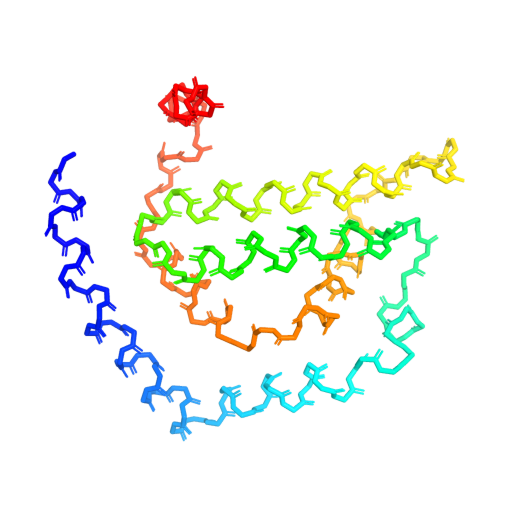 -6.146 7.975 11.724 1.00 88.50 130 GLU A CA 1
ATOM 1000 C C . GLU A 1 130 ? -5.351 7.837 13.033 1.00 88.50 130 GLU A C 1
ATOM 1002 O O . GLU A 1 130 ? -5.670 8.481 14.029 1.00 88.50 130 GLU A O 1
ATOM 1007 N N . LEU A 1 131 ? -4.326 6.977 13.067 1.00 87.38 131 LEU A N 1
ATOM 1008 C CA . LEU A 1 131 ? -3.614 6.620 14.304 1.00 87.38 131 LEU A CA 1
ATOM 1009 C C . LEU A 1 131 ? -2.157 7.084 14.357 1.00 87.38 131 LEU A C 1
ATOM 1011 O O . LEU A 1 131 ? -1.516 6.948 15.402 1.00 87.38 131 LEU A O 1
ATOM 1015 N N . LEU A 1 132 ? -1.595 7.551 13.244 1.00 85.44 132 LEU A N 1
ATOM 1016 C CA . LEU A 1 132 ? -0.243 8.096 13.207 1.00 85.44 132 LEU A CA 1
ATOM 1017 C C . LEU A 1 132 ? -0.233 9.512 13.778 1.00 85.44 132 LEU A C 1
ATOM 1019 O O . LEU A 1 132 ? -0.799 10.434 13.200 1.00 85.44 132 LEU A O 1
ATOM 1023 N N . GLU A 1 133 ? 0.509 9.699 14.864 1.00 80.94 133 GLU A N 1
ATOM 1024 C CA . GLU A 1 133 ? 0.837 11.034 15.357 1.00 80.94 133 GLU A CA 1
ATOM 1025 C C . GLU A 1 133 ? 1.920 11.672 14.465 1.00 80.94 133 GLU A C 1
ATOM 1027 O O . GLU A 1 133 ? 2.968 11.052 14.236 1.00 80.94 133 GLU A O 1
ATOM 1032 N N . PRO A 1 134 ? 1.745 12.919 13.984 1.00 77.75 134 PRO A N 1
ATOM 1033 C CA . PRO A 1 134 ? 2.720 13.586 13.115 1.00 77.75 134 PRO A CA 1
ATOM 1034 C C . PRO A 1 134 ? 4.136 13.668 13.705 1.00 77.75 134 PRO A C 1
ATOM 1036 O O . PRO A 1 134 ? 5.126 13.605 12.973 1.00 77.75 134 PRO A O 1
ATOM 1039 N N . SER A 1 135 ? 4.243 13.765 15.033 1.00 76.31 135 SER A N 1
ATOM 1040 C CA . SER A 1 135 ? 5.514 13.807 15.768 1.00 76.31 135 SER A CA 1
ATOM 1041 C C . SER A 1 135 ? 6.339 12.524 15.637 1.00 76.31 135 SER A C 1
ATOM 1043 O O . SER A 1 135 ? 7.553 12.549 15.826 1.00 76.31 135 SER A O 1
ATOM 1045 N N . TRP A 1 136 ? 5.724 11.400 15.264 1.00 73.25 136 TRP A N 1
ATOM 1046 C CA . TRP A 1 136 ? 6.443 10.145 15.046 1.00 73.25 136 TRP A CA 1
ATOM 1047 C C . TRP A 1 136 ? 7.205 10.117 13.714 1.00 73.25 136 TRP A C 1
ATOM 1049 O O . TRP A 1 136 ? 8.061 9.258 13.513 1.00 73.25 136 TRP A O 1
ATOM 1059 N N . LEU A 1 137 ? 6.909 11.042 12.795 1.00 69.12 137 LEU A N 1
ATOM 1060 C CA . LEU A 1 137 ? 7.516 11.115 11.461 1.00 69.12 137 LEU A CA 1
ATOM 1061 C C . LEU A 1 137 ? 8.582 12.222 11.347 1.00 69.12 137 LEU A C 1
ATOM 1063 O O . LEU A 1 137 ? 9.344 12.257 10.371 1.00 69.12 137 LEU A O 1
ATOM 1067 N N . THR A 1 138 ? 8.675 13.110 12.340 1.00 64.88 138 THR A N 1
ATOM 1068 C CA . THR A 1 138 ? 9.710 14.149 12.433 1.00 64.88 138 THR A CA 1
ATOM 1069 C C . THR A 1 138 ? 11.019 13.602 13.016 1.00 64.88 138 THR A C 1
ATOM 1071 O O . THR A 1 138 ? 11.071 12.511 13.578 1.00 64.88 138 THR A O 1
ATOM 1074 N N . GLY A 1 139 ? 12.123 14.332 12.805 1.00 52.00 139 GLY A N 1
ATOM 1075 C CA . GLY A 1 139 ? 13.502 13.867 13.031 1.00 52.00 139 GLY A CA 1
ATOM 1076 C C . GLY A 1 139 ? 13.812 13.289 14.418 1.00 52.00 139 GLY A C 1
ATOM 1077 O O . GLY A 1 139 ? 14.663 12.413 14.502 1.00 52.00 139 GLY A O 1
ATOM 1078 N N . GLU A 1 140 ? 13.091 13.698 15.462 1.00 51.41 140 GLU A N 1
ATOM 1079 C CA . GLU A 1 140 ? 13.263 13.189 16.832 1.00 51.41 140 GLU A CA 1
ATOM 1080 C C . GLU A 1 140 ? 12.592 11.816 17.044 1.00 51.41 140 GLU A C 1
ATOM 1082 O O . GLU A 1 140 ? 13.111 10.976 17.771 1.00 51.41 140 GLU A O 1
ATOM 1087 N N . GLY A 1 141 ? 11.500 11.513 16.329 1.00 49.53 141 GLY A N 1
ATOM 1088 C CA . GLY A 1 141 ? 10.870 10.183 16.330 1.00 49.53 141 GLY A CA 1
ATOM 1089 C C . GLY A 1 141 ? 11.635 9.134 15.508 1.00 49.53 141 GLY A C 1
ATOM 1090 O O . GLY A 1 141 ? 11.431 7.928 15.671 1.00 49.53 141 GLY A O 1
ATOM 1091 N N . LYS A 1 142 ? 12.560 9.571 14.638 1.00 50.44 142 LYS A N 1
ATOM 1092 C CA . LYS A 1 142 ? 13.377 8.685 13.788 1.00 50.44 142 LYS A CA 1
ATOM 1093 C C . LYS A 1 142 ? 14.412 7.879 14.567 1.00 50.44 142 LYS A C 1
ATOM 1095 O O . LYS A 1 142 ? 14.757 6.790 14.117 1.00 50.44 142 LYS A O 1
ATOM 1100 N N . GLU A 1 143 ? 14.879 8.357 15.717 1.00 48.41 143 GLU A N 1
ATOM 1101 C CA . GLU A 1 143 ? 15.815 7.599 16.559 1.00 48.41 143 GLU A CA 1
ATOM 1102 C C . GLU A 1 143 ? 15.141 6.358 17.165 1.00 48.41 143 GLU A C 1
ATOM 1104 O O . GLU A 1 143 ? 15.718 5.269 17.149 1.00 48.41 143 GLU A O 1
ATOM 1109 N N . GLU A 1 144 ? 13.871 6.464 17.570 1.00 46.56 144 GLU A N 1
ATOM 1110 C CA . GLU A 1 144 ? 13.085 5.320 18.056 1.00 46.56 144 GLU A CA 1
ATOM 1111 C C . GLU A 1 144 ? 12.719 4.336 16.923 1.00 46.56 144 GLU A C 1
ATOM 1113 O O . GLU A 1 144 ? 12.707 3.117 17.121 1.00 46.56 144 GLU A O 1
ATOM 1118 N N . LEU A 1 145 ? 12.509 4.842 15.701 1.00 46.91 145 LEU A N 1
ATOM 1119 C CA . LEU A 1 145 ? 12.345 4.035 14.480 1.00 46.91 145 LEU A CA 1
ATOM 1120 C C . LEU A 1 145 ? 13.647 3.310 14.073 1.00 46.91 145 LEU A C 1
ATOM 1122 O O . LEU A 1 145 ? 13.611 2.157 13.631 1.00 46.91 145 LEU A O 1
ATOM 1126 N N . ALA A 1 146 ? 14.805 3.955 14.238 1.00 44.25 146 ALA A N 1
ATOM 1127 C CA . ALA A 1 146 ? 16.117 3.385 13.929 1.00 44.25 146 ALA A CA 1
ATOM 1128 C C . ALA A 1 146 ? 16.506 2.271 14.915 1.00 44.25 146 ALA A C 1
ATOM 1130 O O . ALA A 1 146 ? 16.995 1.224 14.489 1.00 44.25 146 ALA A O 1
ATOM 1131 N N . LEU A 1 147 ? 16.199 2.438 16.207 1.00 43.44 147 LEU A N 1
ATOM 1132 C CA . LEU A 1 147 ? 16.439 1.432 17.253 1.00 43.44 147 LEU A CA 1
ATOM 1133 C C . LEU A 1 147 ? 15.694 0.107 17.007 1.00 43.44 147 LEU A C 1
ATOM 1135 O O . LEU A 1 147 ? 16.190 -0.953 17.381 1.00 43.44 147 LEU A O 1
ATOM 1139 N N . LYS A 1 148 ? 14.540 0.136 16.329 1.00 43.84 148 LYS A N 1
ATOM 1140 C CA . LYS A 1 148 ? 13.757 -1.068 15.986 1.00 43.84 148 LYS A CA 1
ATOM 1141 C C . LYS A 1 148 ? 14.155 -1.754 14.679 1.00 43.84 148 LYS A C 1
ATOM 1143 O O . LYS A 1 148 ? 13.663 -2.842 14.409 1.00 43.84 148 LYS A O 1
ATOM 1148 N N . THR A 1 149 ? 15.032 -1.155 13.872 1.00 42.75 149 THR A N 1
ATOM 1149 C CA . THR A 1 149 ? 15.461 -1.736 12.582 1.00 42.75 149 THR A CA 1
ATOM 1150 C C . THR A 1 149 ? 16.728 -2.609 12.720 1.00 42.75 149 THR A C 1
ATOM 1152 O O . THR A 1 149 ? 17.229 -3.139 11.730 1.00 42.75 149 THR A O 1
ATOM 1155 N N . HIS A 1 150 ? 17.240 -2.797 13.945 1.00 34.56 150 HIS A N 1
ATOM 1156 C CA . HIS A 1 150 ? 18.438 -3.596 14.254 1.00 34.56 150 HIS A CA 1
ATOM 1157 C C . HIS A 1 150 ? 18.204 -4.820 15.165 1.00 34.56 150 HIS A C 1
ATOM 1159 O O . HIS A 1 150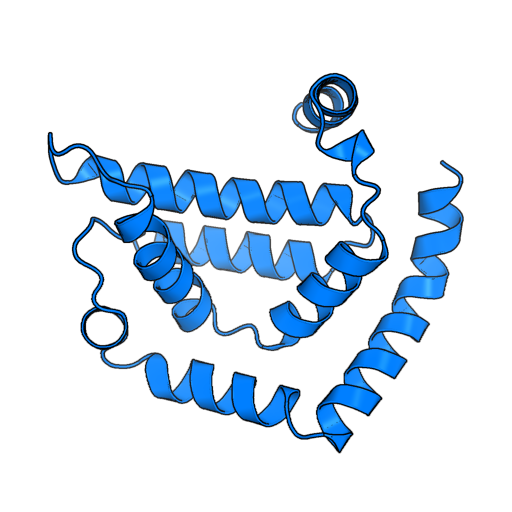 ? 19.142 -5.301 15.800 1.00 34.56 150 HIS A O 1
ATOM 1165 N N . ILE A 1 151 ? 16.990 -5.380 15.176 1.00 37.44 151 ILE A N 1
ATOM 1166 C CA . ILE A 1 151 ? 16.705 -6.746 15.661 1.00 37.44 151 ILE A CA 1
ATOM 1167 C C . ILE A 1 151 ? 15.949 -7.483 14.558 1.00 37.44 151 ILE A C 1
ATOM 1169 O O . ILE A 1 151 ? 16.303 -8.649 14.282 1.00 37.44 151 ILE A O 1
#

pLDDT: mean 85.41, std 16.62, range [34.56, 98.44]

Radius of gyration: 16.73 Å; chains: 1; bounding box: 44×26×46 Å

InterPro domains:
  IPR003123 VPS9 domain [PF02204] (59-141)
  IPR003123 VPS9 domain [PS51205] (30-151)
  IPR003123 VPS9 domain [SM00167] (58-151)
  IPR037191 VPS9 domain superfamily [G3DSA:1.20.1050.80] (20-145)
  IPR037191 VPS9 domain superfamily [SSF109993] (2-141)
  IPR045046 Vacuolar protein sorting-associated protein 9-like [PTHR23101] (5-141)

Foldseek 3Di:
DVCVVVQVVVVVVLLVVLCVVCVVVVVLVVLLVVLQVCLPCVCVVLVQPFFADDPVLLVQLLVLQVVLLVDRDLLSNVVSVVVNLVSLVVRRPPPDPDDDDPVNSVSRSVNSCSNSSDSCVVSSVVSSVVPDDPVCVDPVVVVVVVVVVPD

Secondary structure (DSSP, 8-state):
-HHHHHHHHHHHHHHHHHHHHHHHSSHHHHHHHHHHHTSTTHHHHTT--S----HHHHHHHHHHHHHHHH---HHHHHHHHHHHHHHHHHHHHTS-SS---HHHHHHHHHHHHHHHT-TTHHHHHHHHHHH--GGGTSTTHHHHHHHGGG-

Sequence (151 aa):
ALFGCVLKPLKIQLQQTLISLHTQDGSLQKITDSLLAYQEGALERLAVRVGVLDARGMDRAKAKLTLMQRGHSPIDKVLLLLQVCKSVYKAMGTQSDQDVGSEDFLPALSYVLVQCNIPQLLLETEYMMELLEPSWLTGEGKEELALKTHI